Protein AF-R0KNY1-F1 (afdb_monomer)

Structure (mmCIF, N/CA/C/O backbone):
data_AF-R0KNY1-F1
#
_entry.id   AF-R0KNY1-F1
#
loop_
_atom_site.group_PDB
_atom_site.id
_atom_site.type_symbol
_atom_site.label_atom_id
_atom_site.label_alt_id
_atom_site.label_comp_id
_atom_site.label_asym_id
_atom_site.label_entity_id
_atom_site.label_seq_id
_atom_site.pdbx_PDB_ins_code
_atom_site.Cartn_x
_atom_site.Cartn_y
_atom_site.Cartn_z
_atom_site.occupancy
_atom_site.B_iso_or_equiv
_atom_site.auth_seq_id
_atom_site.auth_comp_id
_atom_site.auth_asym_id
_atom_site.auth_atom_id
_atom_site.pdbx_PDB_model_num
ATOM 1 N N . MET A 1 1 ? -26.725 6.217 19.451 1.00 55.50 1 MET A N 1
ATOM 2 C CA . MET A 1 1 ? -28.131 6.681 19.527 1.00 55.50 1 MET A CA 1
ATOM 3 C C . MET A 1 1 ? -28.947 5.962 20.605 1.00 55.50 1 MET A C 1
ATOM 5 O O . MET A 1 1 ? -29.475 6.652 21.459 1.00 55.50 1 MET A O 1
ATOM 9 N N . VAL A 1 2 ? -29.004 4.621 20.654 1.00 64.19 2 VAL A N 1
ATOM 10 C CA . VAL A 1 2 ? -29.833 3.887 21.649 1.00 64.19 2 VAL A CA 1
ATOM 11 C C . VAL A 1 2 ? -29.419 4.139 23.112 1.00 64.19 2 VAL A C 1
ATOM 13 O O . VAL A 1 2 ? -30.281 4.393 23.943 1.00 64.19 2 VAL A O 1
ATOM 16 N N . LYS A 1 3 ? -28.108 4.204 23.400 1.00 73.69 3 LYS A N 1
ATOM 17 C CA . LYS A 1 3 ? -27.572 4.503 24.746 1.00 73.69 3 LYS A CA 1
ATOM 18 C C . LYS A 1 3 ? -28.081 5.831 25.333 1.00 73.69 3 LYS A C 1
ATOM 20 O O . LYS A 1 3 ? -28.307 5.915 26.529 1.00 73.69 3 LYS A O 1
ATOM 25 N N . GLY A 1 4 ? -28.291 6.849 24.491 1.00 72.69 4 GLY A N 1
ATOM 26 C CA . GLY A 1 4 ? -28.796 8.158 24.928 1.00 72.69 4 GLY A CA 1
ATOM 27 C C . GLY A 1 4 ? -30.281 8.136 25.306 1.00 72.69 4 GLY A C 1
ATOM 28 O O . GLY A 1 4 ? -30.695 8.804 26.249 1.00 72.69 4 GLY A O 1
ATOM 29 N N . LEU A 1 5 ? -31.085 7.326 24.607 1.00 68.69 5 LEU A N 1
ATOM 30 C CA . LEU A 1 5 ? -32.495 7.111 24.949 1.00 68.69 5 LEU A CA 1
ATOM 31 C C . LEU A 1 5 ? -32.637 6.296 26.239 1.00 68.69 5 LEU A C 1
ATOM 33 O O . LEU A 1 5 ? -33.484 6.612 27.066 1.00 68.69 5 LEU A O 1
ATOM 37 N N . GLU A 1 6 ? -31.774 5.301 26.449 1.00 77.75 6 GLU A N 1
ATOM 38 C CA . GLU A 1 6 ? -31.735 4.506 27.684 1.00 77.75 6 GLU A CA 1
ATOM 39 C C . GLU A 1 6 ? -31.415 5.370 28.912 1.00 77.75 6 GLU A C 1
ATOM 41 O O . GLU A 1 6 ? -32.105 5.264 29.923 1.00 77.75 6 GLU A O 1
ATOM 46 N N . THR A 1 7 ? -30.453 6.294 28.803 1.00 79.88 7 THR A N 1
ATOM 47 C CA . THR A 1 7 ? -30.135 7.249 29.881 1.00 79.88 7 THR A CA 1
ATOM 48 C C . THR A 1 7 ? -31.255 8.253 30.161 1.00 79.88 7 THR A C 1
ATOM 50 O O . THR A 1 7 ? -31.387 8.736 31.283 1.00 79.88 7 THR A O 1
ATOM 53 N N . MET A 1 8 ? -32.081 8.571 29.161 1.00 75.31 8 MET A N 1
ATOM 54 C CA . MET A 1 8 ? -33.230 9.469 29.329 1.00 75.31 8 MET A CA 1
ATOM 55 C C . MET A 1 8 ? -34.409 8.753 30.004 1.00 75.31 8 MET A C 1
ATOM 57 O O . MET A 1 8 ? -35.105 9.351 30.817 1.00 75.31 8 MET A O 1
ATOM 61 N N . ILE A 1 9 ? -34.603 7.460 29.726 1.00 79.75 9 ILE A N 1
ATOM 62 C CA . ILE A 1 9 ? -35.664 6.630 30.323 1.00 79.75 9 ILE A CA 1
ATOM 63 C C . ILE A 1 9 ? -35.485 6.490 31.837 1.00 79.75 9 ILE A C 1
ATOM 65 O O . ILE A 1 9 ? -36.468 6.555 32.567 1.00 79.75 9 ILE A O 1
ATOM 69 N N . SER A 1 10 ? -34.247 6.393 32.326 1.00 76.75 10 SER A N 1
ATOM 70 C CA . SER A 1 10 ? -33.949 6.353 3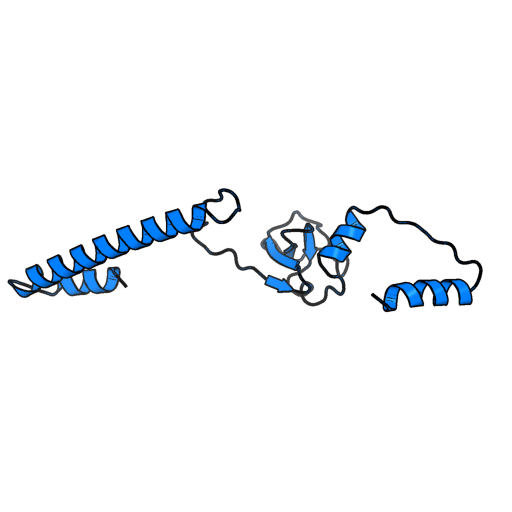3.766 1.00 76.75 10 SER A CA 1
ATOM 71 C C . SER A 1 10 ? -34.337 7.622 34.540 1.00 76.75 10 SER A C 1
ATOM 73 O O . SER A 1 10 ? -34.338 7.599 35.766 1.00 76.75 10 SER A O 1
ATOM 75 N N . LEU A 1 11 ? -34.663 8.719 33.848 1.00 81.31 11 LEU A N 1
ATOM 76 C CA . LEU A 1 11 ? -35.078 9.989 34.453 1.00 81.31 11 LEU A CA 1
ATOM 77 C C . LEU A 1 11 ? -36.606 10.191 34.439 1.00 81.31 11 LEU A C 1
ATOM 79 O O . LEU A 1 11 ? -37.092 11.191 34.964 1.00 81.31 11 LEU A O 1
ATOM 83 N N . LEU A 1 12 ? -37.368 9.272 33.834 1.00 80.56 12 LEU A N 1
ATOM 84 C CA . LEU A 1 12 ? -38.820 9.376 33.658 1.00 80.56 12 LEU A CA 1
ATOM 85 C C . LEU A 1 12 ? -39.568 8.481 34.655 1.00 80.56 12 LEU A C 1
ATOM 87 O O . LEU A 1 12 ? -39.089 7.418 35.027 1.00 80.56 12 LEU A O 1
ATOM 91 N N . ASN A 1 13 ? -40.780 8.884 35.054 1.00 78.56 13 ASN A N 1
ATOM 92 C CA . ASN A 1 13 ? -41.639 8.124 35.970 1.00 78.56 13 ASN A CA 1
ATOM 93 C C . ASN A 1 13 ? -43.091 8.049 35.464 1.00 78.56 13 ASN A C 1
ATOM 95 O O . ASN A 1 13 ? -43.550 8.885 34.682 1.00 78.56 13 ASN A O 1
ATOM 99 N N . GLY A 1 14 ? -43.839 7.053 35.949 1.00 79.62 14 GLY A N 1
ATOM 100 C CA . GLY A 1 14 ? -45.275 6.909 35.686 1.00 79.62 14 GLY A CA 1
ATOM 101 C C . GLY A 1 14 ? -45.609 6.651 34.210 1.00 79.62 14 GLY A C 1
ATOM 102 O O . GLY A 1 14 ? -44.888 5.936 33.520 1.00 79.62 14 GLY A O 1
ATOM 103 N N . LYS A 1 15 ? -46.704 7.242 33.708 1.00 77.44 15 LYS A N 1
ATOM 104 C CA . LYS A 1 15 ? -47.185 7.035 32.323 1.00 77.44 15 LYS A CA 1
ATOM 105 C C . LYS A 1 15 ? -46.143 7.363 31.244 1.00 77.44 15 LYS A C 1
ATOM 107 O O . LYS A 1 15 ? -46.111 6.691 30.219 1.00 77.44 15 LYS A O 1
ATOM 112 N N . GLN A 1 16 ? -45.271 8.346 31.479 1.00 78.50 16 GLN A N 1
ATOM 113 C CA . GLN A 1 16 ? -44.241 8.729 30.505 1.00 78.50 16 GLN A CA 1
ATOM 114 C C . GLN A 1 16 ? -43.135 7.678 30.362 1.00 78.50 16 GLN A C 1
ATOM 116 O O . GLN A 1 16 ? -42.602 7.494 29.270 1.00 78.50 16 GLN A O 1
ATOM 121 N N . LEU A 1 17 ? -42.823 6.953 31.441 1.00 82.25 17 LEU A N 1
ATOM 122 C CA . LEU A 1 17 ? -41.867 5.848 31.406 1.00 82.25 17 LEU A CA 1
ATOM 123 C C . LEU A 1 17 ? -42.398 4.691 30.552 1.00 82.25 17 LEU A C 1
ATOM 125 O O . LEU A 1 17 ? -41.651 4.104 29.769 1.00 82.25 17 LEU A O 1
ATOM 129 N N . GLU A 1 18 ? -43.686 4.370 30.680 1.00 81.50 18 GLU A N 1
ATOM 130 C CA . GLU A 1 18 ? -44.310 3.267 29.945 1.00 81.50 18 GLU A CA 1
ATOM 131 C C . GLU A 1 18 ? -44.339 3.540 28.431 1.00 81.50 18 GLU A C 1
ATOM 133 O O . GLU A 1 18 ? -44.015 2.669 27.621 1.00 81.50 18 GLU A O 1
ATOM 138 N N . GLU A 1 19 ? -44.657 4.777 28.048 1.00 83.88 19 GLU A N 1
ATOM 139 C CA . GLU A 1 19 ? -44.705 5.211 26.651 1.00 83.88 19 GLU A CA 1
ATOM 140 C C . GLU A 1 19 ? -43.301 5.282 26.027 1.00 83.88 19 GLU A C 1
ATOM 142 O O . GLU A 1 19 ? -43.069 4.734 24.945 1.00 83.88 19 GLU A O 1
ATOM 147 N N . ALA A 1 20 ? -42.321 5.827 26.759 1.00 81.44 20 ALA A N 1
ATOM 148 C CA . ALA A 1 20 ? -40.920 5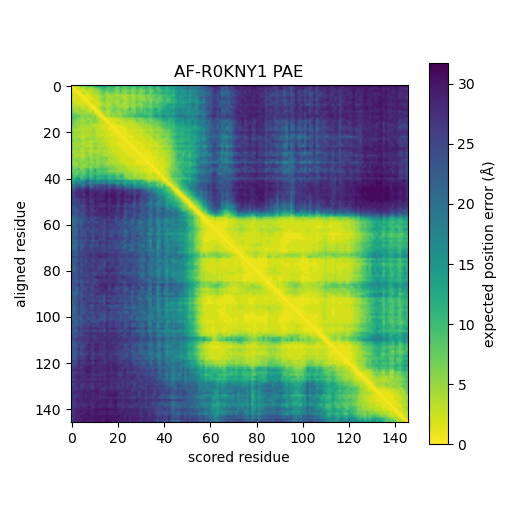.831 26.340 1.00 81.44 20 ALA A CA 1
ATOM 149 C C . ALA A 1 20 ? -40.341 4.408 26.211 1.00 81.44 20 ALA A C 1
ATOM 151 O O . ALA A 1 20 ? -39.580 4.129 25.280 1.00 81.44 20 ALA A O 1
ATOM 152 N N . SER A 1 21 ? -40.742 3.484 27.090 1.00 81.19 21 SER A N 1
ATOM 153 C CA . SER A 1 21 ? -40.317 2.077 27.046 1.00 81.19 21 SER A CA 1
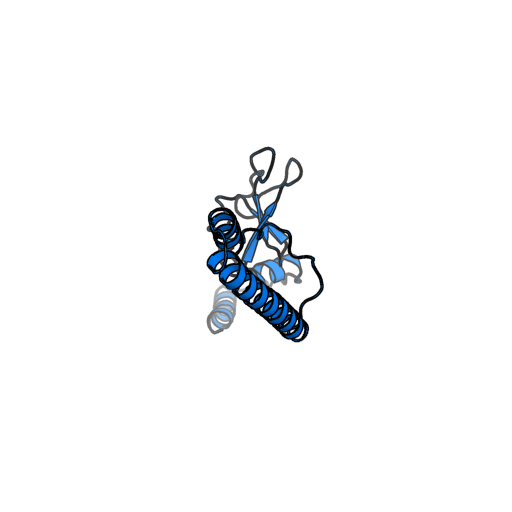ATOM 154 C C . SER A 1 21 ? -40.874 1.353 25.819 1.00 81.19 21 SER A C 1
ATOM 156 O O . SER A 1 21 ? -40.122 0.681 25.109 1.00 81.19 21 SER A O 1
ATOM 158 N N . LYS A 1 22 ? -42.161 1.555 25.501 1.00 87.12 22 LYS A N 1
ATOM 159 C CA . LYS A 1 22 ? -42.785 1.029 24.272 1.00 87.12 22 LYS A CA 1
ATOM 160 C C . LYS A 1 22 ? -42.099 1.572 23.014 1.00 87.12 22 LYS A C 1
ATOM 162 O O . LYS A 1 22 ? -41.855 0.828 22.062 1.00 87.12 22 LYS A O 1
ATOM 167 N N . GLN A 1 23 ? -41.722 2.850 23.016 1.00 85.50 23 GLN A N 1
ATOM 168 C CA . GLN A 1 23 ? -41.031 3.483 21.892 1.00 85.50 23 GLN A CA 1
ATOM 169 C C . GLN A 1 23 ? -39.585 2.983 21.717 1.00 85.50 23 GLN A C 1
ATOM 171 O O . GLN A 1 23 ? -39.131 2.769 20.584 1.00 85.50 23 GLN A O 1
ATOM 176 N N . LEU A 1 24 ? -38.869 2.731 22.818 1.00 83.12 24 LEU A N 1
ATOM 177 C CA . LEU A 1 24 ? -37.547 2.098 22.804 1.00 83.12 24 LEU A CA 1
ATOM 178 C C . LEU A 1 24 ? -37.628 0.664 22.265 1.00 83.12 24 LEU A C 1
ATOM 180 O O . LEU A 1 24 ? -36.815 0.274 21.426 1.00 83.12 24 LEU A O 1
ATOM 184 N N . GLU A 1 25 ? -38.622 -0.109 22.705 1.00 88.00 25 GLU A N 1
ATOM 185 C CA . GLU A 1 25 ? -38.840 -1.479 22.242 1.00 88.00 25 GLU A CA 1
ATOM 186 C C . GLU A 1 25 ? -39.137 -1.523 20.735 1.00 88.00 25 GLU A C 1
ATOM 188 O O . GLU A 1 25 ? -38.518 -2.298 20.002 1.00 88.00 25 GLU A O 1
ATOM 193 N N . GLY A 1 26 ? -40.011 -0.637 20.245 1.00 88.88 26 GLY A N 1
ATOM 194 C CA . GLY A 1 26 ? -40.286 -0.496 18.814 1.00 88.88 26 GLY A CA 1
ATOM 195 C C . GLY A 1 26 ? -39.038 -0.123 18.008 1.00 88.88 26 GLY A C 1
ATOM 196 O O . GLY A 1 26 ? -38.784 -0.692 16.944 1.00 88.88 26 GLY A O 1
ATOM 197 N N . SER A 1 27 ? -38.211 0.779 18.542 1.00 86.50 27 SER A N 1
ATOM 198 C CA . SER A 1 27 ? -36.940 1.171 17.923 1.00 86.50 27 SER A CA 1
ATOM 199 C C . SER A 1 27 ? -35.944 0.008 17.877 1.00 86.50 27 SER A C 1
ATOM 201 O O . SER A 1 27 ? -35.318 -0.219 16.843 1.00 86.50 27 SER A O 1
ATOM 203 N N . ARG A 1 28 ? -35.834 -0.783 18.953 1.00 86.38 28 ARG A N 1
ATOM 204 C CA . ARG A 1 28 ? -34.979 -1.981 19.006 1.00 86.38 28 ARG A CA 1
ATOM 205 C C . ARG A 1 28 ? -35.417 -3.045 17.999 1.00 86.38 28 ARG A C 1
ATOM 207 O O . ARG A 1 28 ? -34.562 -3.577 17.296 1.00 86.38 28 ARG A O 1
ATOM 214 N N . LYS A 1 29 ? -36.724 -3.310 17.874 1.00 89.94 29 LYS A N 1
ATOM 215 C CA . LYS A 1 29 ? -37.268 -4.253 16.876 1.00 89.94 29 LYS A CA 1
ATOM 216 C C . LYS A 1 29 ? -36.951 -3.807 15.447 1.00 89.94 29 LYS A C 1
ATOM 218 O O . LYS A 1 29 ? -36.436 -4.605 14.669 1.00 89.94 29 LYS A O 1
ATOM 223 N N . LYS A 1 30 ? -37.144 -2.520 15.130 1.00 89.62 30 LYS A N 1
ATOM 224 C CA . LYS A 1 30 ? -36.752 -1.947 13.828 1.00 89.62 30 LYS A CA 1
ATOM 225 C C . LYS A 1 30 ? -35.249 -2.061 13.571 1.00 89.62 30 LYS A C 1
ATOM 227 O O . LYS A 1 30 ? -34.846 -2.427 12.475 1.00 89.62 30 LYS A O 1
ATOM 232 N N . MET A 1 31 ? -34.409 -1.791 14.574 1.00 85.94 31 MET A N 1
ATOM 233 C CA . MET A 1 31 ? -32.956 -1.947 14.436 1.00 85.94 31 MET A CA 1
ATOM 234 C C . MET A 1 31 ? -32.550 -3.406 14.196 1.00 85.94 31 MET A C 1
ATOM 236 O O . MET A 1 31 ? -31.652 -3.653 13.397 1.00 85.94 31 MET A O 1
ATOM 240 N N . ALA A 1 32 ? -33.192 -4.369 14.864 1.00 87.44 32 ALA A N 1
ATOM 241 C CA . ALA A 1 32 ? -32.939 -5.792 14.648 1.00 87.44 32 ALA A CA 1
ATOM 242 C C . ALA A 1 32 ? -33.333 -6.231 13.227 1.00 87.44 32 ALA A C 1
ATOM 244 O O . ALA A 1 32 ? -32.565 -6.934 12.575 1.00 87.44 32 ALA A O 1
ATOM 245 N N . GLN A 1 33 ? -34.475 -5.748 12.730 1.00 91.19 33 GLN A N 1
ATOM 246 C CA . GLN A 1 33 ? -34.941 -6.006 11.368 1.00 91.19 33 GLN A CA 1
ATOM 247 C C . GLN A 1 33 ? -34.016 -5.386 10.307 1.00 91.19 33 GLN A C 1
ATOM 249 O O . GLN A 1 33 ? -33.593 -6.067 9.382 1.00 91.19 33 GLN A O 1
ATOM 254 N N . LEU A 1 34 ? -33.617 -4.121 10.459 1.00 85.69 34 LEU A N 1
ATOM 255 C CA . LEU A 1 34 ? -32.679 -3.490 9.522 1.00 85.69 34 LEU A CA 1
ATOM 256 C C . LEU A 1 34 ? -31.320 -4.203 9.514 1.00 85.69 34 LEU A C 1
ATOM 258 O O . LEU A 1 34 ? -30.700 -4.358 8.465 1.00 85.69 34 LEU A O 1
ATOM 262 N N . LYS A 1 35 ? -30.853 -4.680 10.675 1.00 83.88 35 LYS A N 1
ATOM 263 C CA . LYS A 1 35 ? -29.631 -5.490 10.761 1.00 83.88 35 LYS A CA 1
ATOM 264 C C . LYS A 1 35 ? -29.764 -6.811 10.000 1.00 83.88 35 LYS A C 1
ATOM 266 O O . LYS A 1 35 ? -28.815 -7.191 9.313 1.00 83.88 35 LYS A O 1
ATOM 271 N N . SER A 1 36 ? -30.903 -7.502 10.098 1.00 82.06 36 SER A N 1
ATOM 272 C CA . SER A 1 36 ? -31.123 -8.747 9.356 1.00 82.06 36 SER A CA 1
ATOM 273 C C . SER A 1 36 ? -31.232 -8.496 7.851 1.00 82.06 36 SER A C 1
ATOM 275 O O . SER A 1 36 ? -30.583 -9.205 7.087 1.00 82.06 36 SER A O 1
ATOM 277 N N . GLU A 1 37 ? -31.932 -7.450 7.417 1.00 83.69 37 GLU A N 1
ATOM 278 C CA . GLU A 1 37 ? -32.021 -7.053 6.005 1.00 83.69 37 GLU A CA 1
ATOM 279 C C . GLU A 1 37 ? -30.640 -6.710 5.416 1.00 83.69 37 GLU A C 1
ATOM 281 O O . GLU A 1 37 ? -30.267 -7.245 4.372 1.00 83.69 37 GLU A O 1
ATOM 286 N N . ILE A 1 38 ? -29.817 -5.926 6.128 1.00 78.00 38 ILE A N 1
ATOM 287 C CA . ILE A 1 38 ? -28.425 -5.641 5.729 1.00 78.00 38 ILE A CA 1
ATOM 288 C C . ILE A 1 38 ? -27.602 -6.935 5.641 1.00 78.00 38 ILE A C 1
ATOM 290 O O . ILE A 1 38 ? -26.826 -7.110 4.702 1.00 78.00 38 ILE A O 1
ATOM 294 N N . SER A 1 39 ? -27.767 -7.858 6.597 1.00 74.81 39 SER A N 1
ATOM 295 C CA . SER A 1 39 ? -27.060 -9.147 6.582 1.00 74.81 39 SER A CA 1
ATOM 296 C C . SER A 1 39 ? -27.431 -10.016 5.377 1.00 74.81 39 SER A C 1
ATOM 298 O O . SER A 1 39 ? -26.586 -10.752 4.872 1.00 74.81 39 SER A O 1
ATOM 300 N N . MET A 1 40 ? -28.676 -9.926 4.903 1.00 69.00 40 MET A N 1
ATOM 301 C CA . MET A 1 40 ? -29.153 -10.674 3.742 1.00 69.00 40 MET A CA 1
ATOM 302 C C . MET A 1 40 ? -28.681 -10.016 2.443 1.00 69.00 40 MET A C 1
ATOM 304 O O . MET A 1 40 ? -28.173 -10.711 1.569 1.00 69.00 40 MET A O 1
ATOM 308 N N . ALA A 1 41 ? -28.743 -8.683 2.355 1.00 69.25 41 ALA A N 1
ATOM 309 C CA . ALA A 1 41 ? -28.255 -7.919 1.207 1.00 69.25 41 ALA A CA 1
ATOM 310 C C . ALA A 1 41 ? -26.734 -8.058 0.998 1.00 69.25 41 ALA A C 1
ATOM 312 O O . ALA A 1 41 ? -26.262 -8.121 -0.135 1.00 69.25 41 ALA A O 1
ATOM 313 N N . ARG A 1 42 ? -25.954 -8.166 2.082 1.00 58.66 42 ARG A N 1
ATOM 314 C CA . ARG A 1 42 ? -24.500 -8.396 2.007 1.00 58.66 42 ARG A CA 1
ATOM 315 C C . ARG A 1 42 ? -24.122 -9.801 1.527 1.00 58.66 42 ARG A C 1
ATOM 317 O O . ARG A 1 42 ? -23.045 -9.960 0.968 1.00 58.66 42 ARG A O 1
ATOM 324 N N . LYS A 1 43 ? -24.982 -10.812 1.704 1.00 56.06 43 LYS A N 1
ATOM 325 C CA . LYS A 1 43 ? -24.699 -12.201 1.287 1.00 56.06 43 LYS A CA 1
ATOM 326 C C . LYS A 1 43 ? -24.815 -12.432 -0.225 1.00 56.06 43 LYS A C 1
ATOM 328 O O . LYS A 1 43 ? -24.309 -13.439 -0.705 1.00 56.06 43 LYS A O 1
ATOM 333 N N . SER A 1 44 ? -25.460 -11.533 -0.972 1.00 50.91 44 SER A N 1
ATOM 334 C CA . SER A 1 44 ? -25.630 -11.653 -2.432 1.00 50.91 44 SER A CA 1
ATOM 335 C C . SER A 1 44 ? -24.503 -11.026 -3.262 1.00 50.91 44 SER A C 1
ATOM 337 O O . SER A 1 44 ? -24.398 -11.307 -4.452 1.00 50.91 44 SER A O 1
ATOM 339 N N . SER A 1 45 ? -23.652 -10.193 -2.662 1.00 50.22 45 SER A N 1
ATOM 340 C CA . SER A 1 45 ? -22.504 -9.557 -3.317 1.00 50.22 45 SER A CA 1
ATOM 341 C C . SER A 1 45 ? -21.219 -10.264 -2.886 1.00 50.22 45 SER A C 1
ATOM 343 O O . SER A 1 45 ? -20.786 -10.134 -1.747 1.00 50.22 45 SER A O 1
ATOM 345 N N . ILE A 1 46 ? -20.663 -11.056 -3.799 1.00 50.47 46 ILE A N 1
ATOM 346 C CA . ILE A 1 46 ? -19.409 -11.816 -3.713 1.00 50.47 46 ILE A CA 1
ATOM 347 C C . ILE A 1 46 ? -18.318 -11.045 -2.946 1.00 50.47 46 ILE A C 1
ATOM 349 O O . ILE A 1 46 ? -17.827 -10.040 -3.444 1.00 50.47 46 ILE A O 1
ATOM 353 N N . LEU A 1 47 ? -17.959 -11.525 -1.750 1.00 47.12 47 LEU A N 1
ATOM 354 C CA . LEU A 1 47 ? -16.600 -11.686 -1.208 1.00 47.12 47 LEU A CA 1
ATOM 355 C C . LEU A 1 47 ? -16.710 -12.323 0.190 1.00 47.12 47 LEU A C 1
ATOM 357 O O . LEU A 1 47 ? -17.637 -12.060 0.954 1.00 47.12 47 LEU A O 1
ATOM 361 N N . GLN A 1 48 ? -15.812 -13.264 0.452 1.00 43.81 48 GLN A N 1
ATOM 362 C CA . GLN A 1 48 ? -15.865 -14.236 1.538 1.00 43.81 48 GLN A CA 1
ATOM 363 C C . GLN A 1 48 ? -15.775 -13.604 2.936 1.00 43.81 48 GLN A C 1
ATOM 365 O O . GLN A 1 48 ? -15.112 -12.599 3.154 1.00 43.81 48 GLN A O 1
ATOM 370 N N . THR A 1 49 ? -16.467 -14.264 3.863 1.00 44.97 49 THR A N 1
ATOM 371 C CA . THR A 1 49 ? -16.163 -14.418 5.292 1.00 44.97 49 THR A CA 1
ATOM 372 C C . THR A 1 49 ? -14.849 -13.798 5.785 1.00 44.97 49 THR A C 1
ATOM 374 O O . THR A 1 49 ? -13.819 -14.460 5.756 1.00 44.97 49 THR A O 1
ATOM 377 N N . GLU A 1 50 ? -14.919 -12.610 6.375 1.00 43.88 50 GLU A N 1
ATOM 378 C CA . GLU A 1 50 ? -14.095 -12.251 7.531 1.00 43.88 50 GLU A CA 1
ATOM 379 C C . GLU A 1 50 ? -15.010 -11.523 8.522 1.00 43.88 50 GLU A C 1
ATOM 381 O O . GLU A 1 50 ? -15.814 -10.665 8.140 1.00 43.88 50 GLU A O 1
ATOM 386 N N . GLU A 1 51 ? -14.970 -11.938 9.789 1.00 39.28 51 GLU A N 1
ATOM 387 C CA . GLU A 1 51 ? -15.576 -11.195 10.892 1.00 39.28 51 GLU A CA 1
ATOM 388 C C . GLU A 1 51 ? -15.108 -9.745 10.783 1.00 39.28 51 GLU A C 1
ATOM 390 O O . GLU A 1 51 ? -13.907 -9.509 10.714 1.00 39.28 51 GLU A O 1
ATOM 395 N N . ILE A 1 52 ? -16.030 -8.778 10.713 1.00 43.94 52 ILE A N 1
ATOM 396 C CA . ILE A 1 52 ? -15.663 -7.358 10.692 1.00 43.94 52 ILE A CA 1
ATOM 397 C C . ILE A 1 52 ? -14.905 -7.103 12.001 1.00 43.94 52 ILE A C 1
ATOM 399 O O . ILE A 1 52 ? -15.548 -7.165 13.054 1.00 43.94 52 ILE A O 1
ATOM 403 N N . PRO A 1 53 ? -13.582 -6.844 11.977 1.00 44.75 53 PRO A N 1
ATOM 404 C CA . PRO A 1 53 ? -12.863 -6.485 13.186 1.00 44.75 53 PRO A CA 1
ATOM 405 C C . PRO A 1 53 ? -13.524 -5.226 13.743 1.00 44.75 53 PRO A C 1
ATOM 407 O O . PRO A 1 53 ? -13.879 -4.327 12.977 1.00 44.75 53 PRO A O 1
ATOM 410 N N . GLU A 1 54 ? -13.736 -5.168 15.058 1.00 50.31 54 GLU A N 1
ATOM 411 C CA . GLU A 1 54 ? -14.471 -4.066 15.700 1.00 50.31 54 GLU A CA 1
ATOM 412 C C . GLU A 1 54 ? -13.832 -2.678 15.480 1.00 50.31 54 GLU A 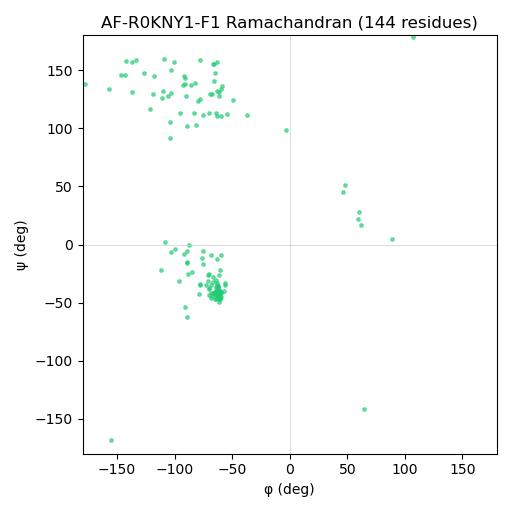C 1
ATOM 414 O O . GLU A 1 54 ? -14.482 -1.667 15.737 1.00 50.31 54 GLU A O 1
ATOM 419 N N . ASP A 1 55 ? -12.624 -2.621 14.907 1.00 52.97 55 ASP A N 1
ATOM 420 C CA . ASP A 1 55 ? -12.021 -1.413 14.355 1.00 52.97 55 ASP A CA 1
ATOM 421 C C . ASP A 1 55 ? -11.912 -1.484 12.819 1.00 52.97 55 ASP A C 1
ATOM 423 O O . ASP A 1 55 ? -11.294 -2.410 12.279 1.00 52.97 55 ASP A O 1
ATOM 427 N N . PRO A 1 56 ? -12.444 -0.494 12.072 1.00 63.00 56 PRO A N 1
ATOM 428 C CA . PRO A 1 56 ? -12.222 -0.419 10.638 1.00 63.00 56 PRO A CA 1
ATOM 429 C C . PRO A 1 56 ? -10.727 -0.210 10.386 1.00 63.00 56 PRO A C 1
ATOM 431 O O . PRO A 1 56 ? -10.182 0.858 10.672 1.00 63.00 56 PRO A O 1
ATOM 434 N N . VAL A 1 57 ? -10.053 -1.230 9.843 1.00 71.69 57 VAL A N 1
ATOM 435 C CA . VAL A 1 57 ? -8.652 -1.121 9.421 1.00 71.69 57 VAL A CA 1
ATOM 436 C C . VAL A 1 57 ? -8.542 0.064 8.468 1.00 71.69 57 VAL A C 1
ATOM 438 O O . VAL A 1 57 ? -9.098 0.041 7.369 1.00 71.69 57 VAL A O 1
ATOM 441 N N . LYS A 1 58 ? -7.848 1.117 8.905 1.00 85.25 58 LYS A N 1
ATOM 442 C CA . LYS A 1 58 ? -7.670 2.330 8.113 1.00 85.25 58 LYS A CA 1
ATOM 443 C C . LYS A 1 58 ? -6.861 1.995 6.862 1.00 85.25 58 LYS A C 1
ATOM 445 O O . LYS A 1 58 ? -5.687 1.635 6.958 1.00 85.25 58 LYS A O 1
ATOM 450 N N . LEU A 1 59 ? -7.519 2.105 5.713 1.00 90.38 59 LEU A N 1
ATOM 451 C CA . LEU A 1 59 ? -6.920 1.915 4.401 1.00 90.38 59 LEU A CA 1
ATOM 452 C C . LEU A 1 59 ? -6.394 3.240 3.854 1.00 90.38 59 LEU A C 1
ATOM 454 O O . LEU A 1 59 ? -7.004 4.292 4.054 1.00 90.38 59 LEU A O 1
ATOM 458 N N . TYR A 1 60 ? -5.266 3.160 3.162 1.00 92.00 60 TYR A N 1
ATOM 459 C CA . TYR A 1 60 ? -4.614 4.275 2.492 1.00 92.00 60 TYR A CA 1
ATOM 460 C C . TYR A 1 60 ? -4.506 3.936 1.009 1.00 92.00 60 TYR A C 1
ATOM 462 O O . TYR A 1 60 ? -3.858 2.960 0.644 1.00 92.00 60 TYR A O 1
ATOM 470 N N . GLU A 1 61 ? -5.163 4.716 0.162 1.00 92.88 61 GLU A N 1
ATOM 471 C CA . GLU A 1 61 ? -5.195 4.468 -1.276 1.00 92.88 61 GLU A CA 1
ATOM 472 C C . GLU A 1 61 ? -4.249 5.418 -2.012 1.00 92.88 61 GLU A C 1
ATOM 474 O O . GLU A 1 61 ? -4.284 6.630 -1.785 1.00 92.88 61 GLU A O 1
ATOM 479 N N . PHE A 1 62 ? -3.400 4.871 -2.883 1.00 93.62 62 PHE A N 1
ATOM 480 C CA . PHE A 1 62 ? -2.558 5.657 -3.785 1.00 93.62 62 PHE A CA 1
ATOM 481 C C . PHE A 1 62 ? -2.142 4.827 -5.005 1.00 93.62 62 PHE A C 1
ATOM 483 O O . PHE A 1 62 ? -1.729 3.684 -4.842 1.00 93.62 62 PHE A O 1
ATOM 490 N N . ASN A 1 63 ? -2.246 5.376 -6.221 1.00 92.50 63 ASN A N 1
ATOM 491 C CA . ASN A 1 63 ? -1.908 4.681 -7.478 1.00 92.50 63 ASN A CA 1
ATOM 492 C C . ASN A 1 63 ? -2.481 3.249 -7.579 1.00 92.50 63 ASN A C 1
ATOM 494 O O . ASN A 1 63 ? -1.801 2.301 -7.978 1.00 92.50 63 ASN A O 1
ATOM 498 N N . ASN A 1 64 ? -3.758 3.100 -7.211 1.00 93.75 64 ASN A N 1
ATOM 499 C CA . ASN A 1 64 ? -4.504 1.836 -7.168 1.00 93.75 64 ASN A CA 1
ATOM 500 C C . ASN A 1 64 ? -3.942 0.786 -6.195 1.00 93.75 64 ASN A C 1
ATOM 502 O O . ASN A 1 64 ? -4.281 -0.388 -6.297 1.00 93.75 64 ASN A O 1
ATOM 506 N N . HIS A 1 65 ? -3.088 1.177 -5.249 1.00 94.44 65 HIS A N 1
ATOM 507 C CA . HIS A 1 65 ? -2.696 0.330 -4.127 1.00 94.44 65 HIS A CA 1
ATOM 508 C C . HIS A 1 65 ? -3.606 0.587 -2.931 1.00 94.44 65 HIS A C 1
ATOM 510 O O . HIS A 1 65 ? -3.863 1.740 -2.589 1.00 94.44 65 HIS A O 1
ATOM 516 N N . LEU A 1 66 ? -4.024 -0.481 -2.248 1.00 94.38 66 LEU A N 1
ATOM 517 C CA . LEU A 1 66 ? -4.742 -0.414 -0.975 1.00 94.38 66 LEU A CA 1
ATOM 518 C C . LEU A 1 66 ? -3.798 -0.769 0.173 1.00 94.38 66 LEU A C 1
ATOM 520 O O . LEU A 1 66 ? -3.631 -1.934 0.540 1.00 94.38 66 LEU A O 1
ATOM 524 N N . PHE A 1 67 ? -3.167 0.248 0.743 1.00 95.12 67 PHE A N 1
ATOM 525 C CA . PHE A 1 67 ? -2.205 0.107 1.824 1.00 95.12 67 PHE A CA 1
ATOM 526 C C . PHE A 1 67 ? -2.883 -0.013 3.190 1.00 95.12 67 PHE A C 1
ATOM 528 O O . PHE A 1 67 ? -3.811 0.727 3.521 1.00 95.12 67 PHE A O 1
ATOM 535 N N . SER A 1 68 ? -2.364 -0.910 4.026 1.00 94.69 68 SER A N 1
ATOM 536 C CA . SER A 1 68 ? -2.712 -1.004 5.448 1.00 94.69 68 SER A CA 1
ATOM 537 C C . SER A 1 68 ? -1.470 -0.964 6.334 1.00 94.69 68 SER A C 1
ATOM 539 O O . SER A 1 68 ? -0.407 -1.447 5.939 1.00 94.69 68 SER A O 1
ATOM 541 N N . SER A 1 69 ? -1.612 -0.394 7.536 1.00 94.12 69 SER A N 1
ATOM 542 C CA . SER A 1 69 ? -0.561 -0.417 8.563 1.00 94.12 69 SER A CA 1
ATOM 543 C C . SER A 1 69 ? -0.241 -1.840 8.982 1.00 94.12 69 SER A C 1
ATOM 545 O O . SER A 1 69 ? -1.150 -2.618 9.272 1.00 94.12 69 SER A O 1
ATOM 547 N N . LYS A 1 70 ? 1.052 -2.165 9.010 1.00 93.25 70 LYS A N 1
ATOM 548 C CA . LYS A 1 70 ? 1.548 -3.475 9.414 1.00 93.25 70 LYS A CA 1
ATOM 549 C C . LYS A 1 70 ? 2.848 -3.323 10.194 1.00 93.25 70 LYS A C 1
ATOM 551 O O . LYS A 1 70 ? 3.655 -2.430 9.930 1.00 93.25 70 LYS A O 1
ATOM 556 N N . THR A 1 71 ? 3.038 -4.211 11.165 1.00 94.12 71 THR A N 1
ATOM 557 C CA . THR A 1 71 ? 4.319 -4.375 11.852 1.00 94.12 71 THR A CA 1
ATOM 558 C C . THR A 1 71 ? 5.146 -5.416 11.109 1.00 94.12 71 THR A C 1
ATOM 560 O O . THR A 1 71 ? 4.656 -6.512 10.841 1.00 94.12 71 THR A O 1
ATOM 563 N N . PHE A 1 72 ? 6.380 -5.061 10.772 1.00 94.94 72 PHE A N 1
ATOM 564 C CA . PHE A 1 72 ? 7.292 -5.894 9.997 1.00 94.94 72 PHE A CA 1
ATOM 565 C C . PHE A 1 72 ? 8.439 -6.419 10.856 1.00 94.94 72 PHE A C 1
ATOM 567 O O . PHE A 1 72 ? 8.764 -5.857 11.906 1.00 94.94 72 PHE A O 1
ATOM 574 N N . GLU A 1 73 ? 9.063 -7.492 10.378 1.00 92.31 73 GLU A N 1
ATOM 575 C CA . GLU A 1 73 ? 10.284 -8.029 10.964 1.00 92.31 73 GLU A CA 1
ATOM 576 C C . GLU A 1 73 ? 11.454 -7.051 10.798 1.00 92.31 73 GLU A C 1
ATOM 578 O O . GLU A 1 73 ? 11.483 -6.198 9.898 1.00 92.31 73 GLU A O 1
ATOM 583 N N . GLN A 1 74 ? 12.438 -7.179 11.688 1.00 89.81 74 GLN A N 1
ATOM 584 C CA . GLN A 1 74 ? 13.629 -6.343 11.663 1.00 89.81 74 GLN A CA 1
ATOM 585 C C . GLN A 1 74 ? 14.381 -6.510 10.334 1.00 89.81 74 GLN A C 1
ATOM 587 O O . GLN A 1 74 ? 14.626 -7.624 9.887 1.00 89.81 74 GLN A O 1
ATOM 592 N N . GLY A 1 75 ? 14.778 -5.389 9.726 1.00 92.62 75 GLY A N 1
ATOM 593 C CA . GLY A 1 75 ? 15.528 -5.383 8.465 1.00 92.62 75 GLY A CA 1
ATOM 594 C C . GLY A 1 75 ? 14.666 -5.365 7.199 1.00 92.62 75 GLY A C 1
ATOM 595 O O . GLY A 1 75 ? 15.218 -5.400 6.105 1.00 92.62 75 GLY A O 1
ATOM 596 N N . THR A 1 76 ? 13.338 -5.265 7.320 1.00 96.19 76 THR A N 1
ATOM 597 C CA . THR A 1 76 ? 12.452 -5.110 6.155 1.00 96.19 76 THR A CA 1
ATOM 598 C C . THR A 1 76 ? 12.762 -3.814 5.401 1.00 96.19 76 THR A C 1
ATOM 600 O O . THR A 1 76 ? 12.802 -2.740 6.008 1.00 96.19 76 THR A O 1
ATOM 603 N N . LEU A 1 77 ? 12.973 -3.912 4.085 1.00 97.12 77 LEU A N 1
ATOM 604 C CA . LEU A 1 77 ? 13.274 -2.781 3.205 1.00 97.12 77 LEU A CA 1
ATOM 605 C C . LEU A 1 77 ? 12.000 -2.187 2.597 1.00 97.12 77 LEU A C 1
ATOM 607 O O . LEU A 1 77 ? 11.056 -2.900 2.268 1.00 97.12 77 LEU A O 1
ATOM 611 N N . CYS A 1 78 ? 12.000 -0.871 2.423 1.00 96.12 78 CYS A N 1
ATOM 612 C CA . CYS A 1 78 ? 11.001 -0.151 1.649 1.00 96.12 78 CYS A CA 1
ATOM 613 C C . CYS A 1 78 ? 11.282 -0.311 0.155 1.00 96.12 78 CYS A C 1
ATOM 615 O O . CYS A 1 78 ? 12.350 0.061 -0.315 1.00 96.12 78 CYS A O 1
ATOM 617 N N . GLU A 1 79 ? 10.307 -0.780 -0.612 1.00 94.06 79 GLU A N 1
ATOM 618 C CA . GLU A 1 79 ? 10.453 -1.031 -2.051 1.00 94.06 79 GLU A CA 1
ATOM 619 C C . GLU A 1 79 ? 10.454 0.242 -2.909 1.00 94.06 79 GLU A C 1
ATOM 621 O O . GLU A 1 79 ? 10.666 0.184 -4.117 1.00 94.06 79 GLU A O 1
ATOM 626 N N . HIS A 1 80 ? 10.216 1.403 -2.294 1.00 93.62 80 HIS A N 1
ATOM 627 C CA . HIS A 1 80 ? 10.329 2.699 -2.958 1.00 93.62 80 HIS A CA 1
ATOM 628 C C . HIS A 1 80 ? 11.735 3.304 -2.816 1.00 93.62 80 HIS A C 1
ATOM 630 O O . HIS A 1 80 ? 12.353 3.651 -3.818 1.00 93.62 80 HIS A O 1
ATOM 636 N N . CYS A 1 81 ? 12.253 3.439 -1.587 1.00 94.69 81 CYS A N 1
ATOM 637 C CA . CYS A 1 81 ? 13.550 4.087 -1.334 1.00 94.69 81 CYS A CA 1
ATOM 638 C C . CYS A 1 81 ? 14.702 3.115 -1.037 1.00 94.69 81 CYS A C 1
ATOM 640 O O . CYS A 1 81 ? 15.843 3.550 -0.928 1.00 94.69 81 CYS A O 1
ATOM 642 N N . ASN A 1 82 ? 14.425 1.814 -0.911 1.00 95.06 82 ASN A N 1
ATOM 643 C CA . ASN A 1 82 ? 15.386 0.760 -0.567 1.00 95.06 82 ASN A CA 1
ATOM 644 C C . ASN A 1 82 ? 16.093 0.939 0.787 1.00 95.06 82 ASN A C 1
ATOM 646 O O . ASN A 1 82 ? 17.146 0.349 1.026 1.00 95.06 82 ASN A O 1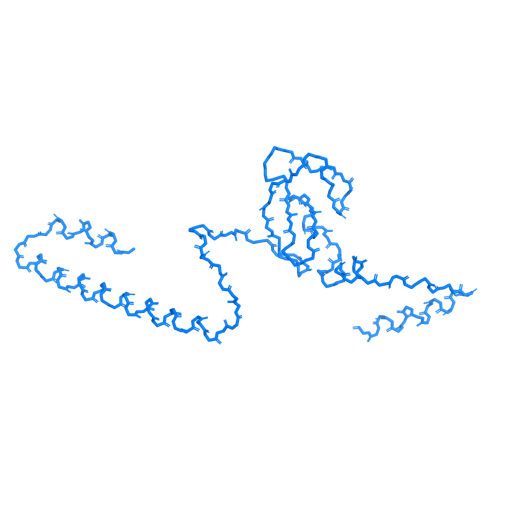
ATOM 650 N N . GLU A 1 83 ? 15.501 1.708 1.699 1.00 96.25 83 GLU A N 1
ATOM 651 C CA . GLU A 1 83 ? 15.966 1.837 3.082 1.00 96.25 83 GLU A CA 1
ATOM 652 C C . GLU A 1 83 ? 15.127 0.981 4.038 1.00 96.25 83 GLU A C 1
ATOM 654 O O . GLU A 1 83 ? 13.972 0.650 3.763 1.00 96.25 83 GLU A O 1
ATOM 659 N N . VAL A 1 84 ? 15.699 0.640 5.193 1.00 96.69 84 VAL A N 1
ATOM 660 C CA . VAL A 1 84 ? 15.024 -0.156 6.229 1.00 96.69 84 VAL A CA 1
ATOM 661 C C . VAL A 1 84 ? 13.839 0.617 6.820 1.00 96.69 84 VAL A C 1
ATOM 663 O O . VAL A 1 84 ? 13.911 1.824 7.056 1.00 96.69 84 VAL A O 1
ATOM 666 N N . LEU A 1 85 ? 12.734 -0.078 7.092 1.00 96.06 85 LEU A N 1
ATOM 667 C CA . LEU A 1 85 ? 11.583 0.491 7.789 1.00 96.06 85 LEU A CA 1
ATOM 668 C C . LEU A 1 85 ? 11.937 0.915 9.225 1.00 96.06 85 LEU A C 1
ATOM 670 O O . LEU A 1 85 ? 12.524 0.152 9.993 1.00 96.06 85 LEU A O 1
ATOM 674 N N . TYR A 1 86 ? 11.546 2.132 9.609 1.00 91.88 86 TYR A N 1
ATOM 675 C CA . TYR A 1 86 ? 11.895 2.717 10.905 1.00 91.88 86 TYR A CA 1
ATOM 676 C C . TYR A 1 86 ? 10.853 2.409 11.991 1.00 91.88 86 TYR A C 1
ATOM 678 O O . TYR A 1 86 ? 9.650 2.553 11.776 1.00 91.88 86 TYR A O 1
ATOM 686 N N . GLY A 1 87 ? 11.319 2.075 13.198 1.00 88.62 87 GLY A N 1
ATOM 687 C CA . GLY A 1 87 ? 10.480 1.909 14.392 1.00 88.62 87 GLY A CA 1
ATOM 688 C C . GLY A 1 87 ? 10.283 0.457 14.845 1.00 88.62 87 GLY A C 1
ATOM 689 O O . GLY A 1 87 ? 10.786 -0.486 14.244 1.00 88.62 87 GLY A O 1
ATOM 690 N N . ILE A 1 88 ? 9.550 0.283 15.949 1.00 86.62 88 ILE A N 1
ATOM 691 C CA . ILE A 1 88 ? 9.343 -1.026 16.607 1.00 86.62 88 ILE A CA 1
ATOM 692 C C . ILE A 1 88 ? 8.022 -1.684 16.181 1.00 86.62 88 ILE A C 1
ATOM 694 O O . ILE A 1 88 ? 7.913 -2.904 16.152 1.00 86.62 88 ILE A O 1
ATOM 698 N N . LYS A 1 89 ? 7.006 -0.875 15.882 1.00 91.19 89 LYS A N 1
ATOM 699 C CA . LYS A 1 89 ? 5.647 -1.311 15.557 1.00 91.19 89 LYS A CA 1
ATOM 700 C C . LYS A 1 89 ? 5.044 -0.366 14.536 1.00 91.19 89 LYS A C 1
ATOM 702 O O . LYS A 1 89 ? 5.344 0.829 14.570 1.00 91.19 89 LYS A O 1
ATOM 707 N N . ASP A 1 90 ? 4.223 -0.915 13.647 1.00 88.25 90 ASP A N 1
ATOM 708 C CA . ASP A 1 90 ? 3.623 -0.197 12.525 1.00 88.25 90 ASP A CA 1
ATOM 709 C C . ASP A 1 90 ? 4.665 0.633 11.760 1.00 88.25 90 ASP A C 1
ATOM 711 O O . ASP A 1 90 ? 4.505 1.842 11.604 1.00 88.25 90 ASP A O 1
ATOM 715 N N . GLN A 1 91 ? 5.783 0.030 11.352 1.00 94.00 91 GLN A N 1
ATOM 716 C CA . GLN A 1 91 ? 6.897 0.769 10.740 1.00 94.00 91 GLN A CA 1
ATOM 717 C C . GLN A 1 91 ? 6.565 1.281 9.334 1.00 94.00 91 GLN A C 1
ATOM 719 O O . GLN A 1 91 ? 7.117 2.281 8.868 1.00 94.00 91 GLN A O 1
ATOM 724 N N . GLY A 1 92 ? 5.650 0.600 8.648 1.00 95.12 92 GLY A N 1
ATOM 725 C CA . GLY A 1 92 ? 5.332 0.875 7.258 1.00 95.12 92 GLY A CA 1
ATOM 726 C C . GLY A 1 92 ? 3.929 0.440 6.876 1.00 95.12 92 GLY A C 1
ATOM 727 O O . GLY A 1 92 ? 3.092 0.107 7.720 1.00 95.12 92 GLY A O 1
ATOM 728 N N . PHE A 1 93 ? 3.706 0.445 5.573 1.00 96.06 93 PHE A N 1
ATOM 729 C CA . PHE A 1 93 ? 2.488 0.007 4.929 1.00 96.06 93 PHE A CA 1
ATOM 730 C C . PHE A 1 93 ? 2.761 -1.175 4.005 1.00 96.06 93 PHE A C 1
ATOM 732 O O . PHE A 1 93 ? 3.807 -1.245 3.364 1.00 96.06 93 PHE A O 1
ATOM 739 N N . GLU A 1 94 ? 1.794 -2.084 3.935 1.00 95.56 94 GLU A N 1
ATOM 740 C CA . GLU A 1 94 ? 1.759 -3.181 2.969 1.00 95.56 94 GLU A CA 1
ATOM 741 C C . GLU A 1 94 ? 0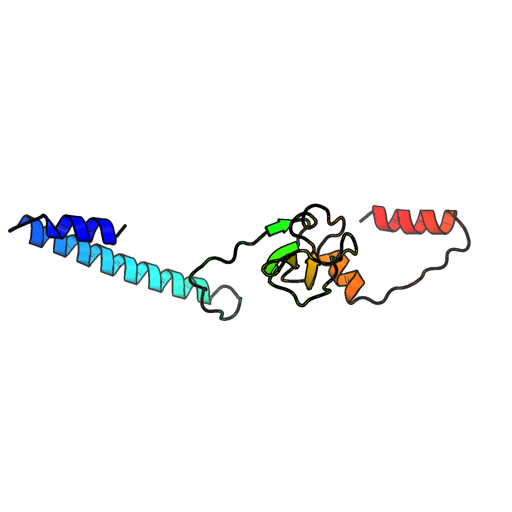.510 -3.034 2.103 1.00 95.56 94 GLU A C 1
ATOM 743 O O . GLU A 1 94 ? -0.595 -2.857 2.631 1.00 95.56 94 GLU A O 1
ATOM 748 N N . CYS A 1 95 ? 0.682 -3.094 0.782 1.00 95.25 95 CYS A N 1
ATOM 749 C CA . CYS A 1 95 ? -0.441 -3.162 -0.145 1.00 95.25 95 CYS A CA 1
ATOM 750 C C . CYS A 1 95 ? -1.130 -4.526 -0.023 1.00 95.25 95 CYS A C 1
ATOM 752 O O . CYS A 1 95 ? -0.478 -5.572 -0.091 1.00 95.25 95 CYS A O 1
ATOM 754 N N . ARG A 1 96 ? -2.457 -4.530 0.137 1.00 94.00 96 ARG A N 1
ATOM 755 C CA . ARG A 1 96 ? -3.241 -5.761 0.303 1.00 94.00 96 ARG A CA 1
ATOM 756 C C . ARG A 1 96 ? -3.157 -6.687 -0.902 1.00 94.00 96 ARG A C 1
ATOM 758 O O . ARG A 1 96 ? -3.097 -7.901 -0.697 1.00 94.00 96 ARG A O 1
ATOM 765 N N . ASP A 1 97 ? -3.088 -6.122 -2.102 1.00 92.31 97 ASP A N 1
ATOM 766 C CA . ASP A 1 97 ? -3.173 -6.877 -3.349 1.00 92.31 97 ASP A CA 1
ATOM 767 C C . ASP A 1 97 ? -1.791 -7.356 -3.807 1.00 92.31 97 ASP A C 1
ATOM 769 O O . ASP A 1 97 ? -1.519 -8.555 -3.824 1.00 92.31 97 ASP A O 1
ATOM 773 N N . CYS A 1 98 ? -0.869 -6.436 -4.101 1.00 93.75 98 CYS A N 1
ATOM 774 C CA . CYS A 1 98 ? 0.440 -6.783 -4.669 1.00 93.75 98 CYS A CA 1
ATOM 775 C C . CYS A 1 98 ? 1.546 -7.069 -3.633 1.00 93.75 98 CYS A C 1
ATOM 777 O O . CYS A 1 98 ? 2.660 -7.475 -3.987 1.00 93.75 98 CYS A O 1
ATOM 779 N N . LYS A 1 99 ? 1.253 -6.870 -2.341 1.00 94.81 99 LYS A N 1
ATOM 780 C CA . LYS A 1 99 ? 2.200 -7.043 -1.225 1.00 94.81 99 LYS A CA 1
ATOM 781 C C . LYS A 1 99 ? 3.433 -6.138 -1.307 1.00 94.81 99 LYS A C 1
ATOM 783 O O . LYS A 1 99 ? 4.489 -6.528 -0.823 1.00 94.81 99 LYS A O 1
ATOM 788 N N . MET A 1 100 ? 3.311 -4.968 -1.937 1.00 94.94 100 MET A N 1
ATOM 789 C CA . MET A 1 100 ? 4.363 -3.950 -1.928 1.00 94.94 100 MET A CA 1
ATOM 790 C C . MET A 1 100 ? 4.518 -3.374 -0.519 1.00 94.94 100 MET A C 1
ATOM 792 O O . MET A 1 100 ? 3.524 -2.949 0.082 1.00 94.94 100 MET A O 1
ATOM 796 N N . VAL A 1 101 ? 5.750 -3.338 -0.014 1.00 95.88 101 VAL A N 1
ATOM 797 C CA . VAL A 1 101 ? 6.082 -2.807 1.315 1.00 95.88 101 VAL A CA 1
ATOM 798 C C . VAL A 1 101 ? 6.764 -1.447 1.207 1.00 95.88 101 VAL A C 1
ATOM 800 O O . VAL A 1 101 ? 7.757 -1.289 0.503 1.00 95.88 101 VAL A O 1
ATOM 803 N N . VAL A 1 102 ? 6.254 -0.445 1.926 1.00 96.62 102 VAL A N 1
ATOM 804 C CA . VAL A 1 102 ? 6.771 0.935 1.881 1.00 96.62 102 VAL A CA 1
ATOM 805 C C . VAL A 1 102 ? 6.753 1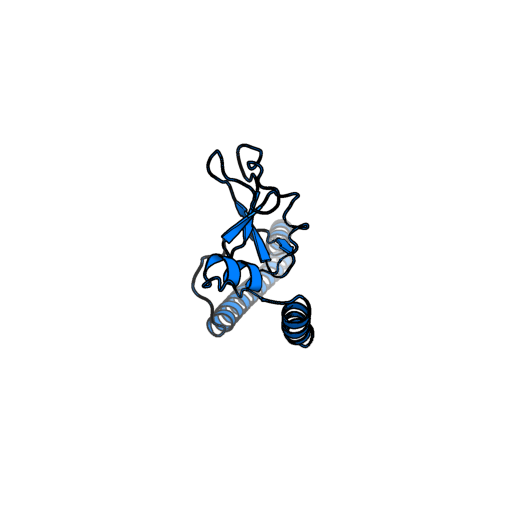.611 3.249 1.00 96.62 102 VAL A C 1
ATOM 807 O O . VAL A 1 102 ? 5.972 1.251 4.129 1.00 96.62 102 VAL A O 1
ATOM 810 N N . HIS A 1 103 ? 7.576 2.646 3.447 1.00 96.88 103 HIS A N 1
ATOM 811 C CA . HIS A 1 103 ? 7.425 3.531 4.608 1.00 96.88 103 HIS A CA 1
ATOM 812 C C . HIS A 1 103 ? 6.085 4.272 4.573 1.00 96.88 103 HIS A C 1
ATOM 814 O O . HIS A 1 103 ? 5.535 4.568 3.509 1.00 96.88 103 HIS A O 1
ATOM 820 N N . LYS A 1 104 ? 5.622 4.708 5.749 1.00 93.69 104 LYS A N 1
ATOM 821 C CA . LYS A 1 104 ? 4.441 5.582 5.880 1.00 93.69 104 LYS A CA 1
ATOM 822 C C . LYS A 1 104 ? 4.572 6.931 5.170 1.00 93.69 104 LYS A C 1
ATOM 824 O O . LYS A 1 104 ? 3.559 7.560 4.901 1.00 93.69 104 LYS A O 1
ATOM 829 N N . SER A 1 105 ? 5.787 7.405 4.905 1.00 94.06 105 SER A N 1
ATOM 830 C CA . SER A 1 105 ? 6.044 8.612 4.106 1.00 94.06 105 SER A CA 1
ATOM 831 C C . SER A 1 105 ? 6.169 8.315 2.610 1.00 94.06 105 SER A C 1
ATOM 833 O O . SER A 1 105 ? 5.905 9.192 1.797 1.00 94.06 105 SER A O 1
ATOM 835 N N . CYS A 1 106 ? 6.546 7.088 2.240 1.00 95.19 106 CYS A N 1
ATOM 836 C CA . CYS A 1 106 ? 6.842 6.710 0.858 1.00 95.19 106 CYS A CA 1
ATOM 837 C C . CYS A 1 106 ? 5.625 6.202 0.077 1.00 95.19 106 CYS A C 1
ATOM 839 O O . CYS A 1 106 ? 5.686 6.15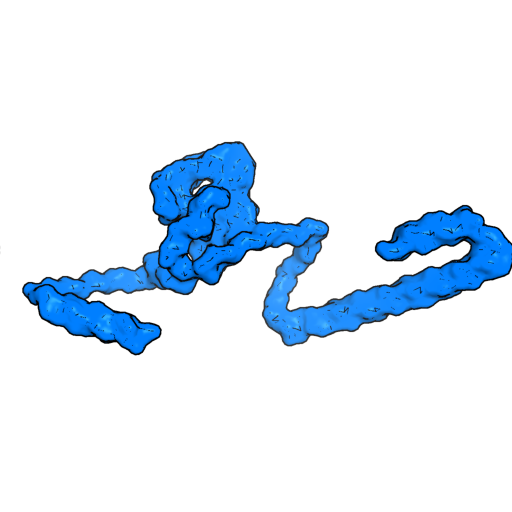8 -1.146 1.00 95.19 106 CYS A O 1
ATOM 841 N N . TYR A 1 107 ? 4.515 5.843 0.731 1.00 93.44 107 TYR A N 1
ATOM 842 C CA . TYR A 1 107 ? 3.345 5.290 0.025 1.00 93.44 107 TYR A CA 1
ATOM 843 C C . TYR A 1 107 ? 2.721 6.241 -1.009 1.00 93.44 107 TYR A C 1
ATOM 845 O O . TYR A 1 107 ? 2.131 5.773 -1.973 1.00 93.44 107 TYR A O 1
ATOM 853 N N . VAL A 1 108 ? 2.886 7.558 -0.834 1.00 92.31 108 VAL A N 1
ATOM 854 C CA . VAL A 1 108 ? 2.429 8.595 -1.783 1.00 92.31 108 VAL A CA 1
ATOM 855 C C . VAL A 1 108 ? 3.447 8.917 -2.878 1.00 92.31 108 VAL A C 1
ATOM 857 O O . VAL A 1 108 ? 3.207 9.796 -3.697 1.00 92.31 108 VAL A O 1
ATOM 860 N N . LEU A 1 109 ? 4.608 8.262 -2.865 1.00 88.81 109 LEU A N 1
ATOM 861 C CA . LEU A 1 109 ? 5.697 8.491 -3.818 1.00 88.81 109 LEU A CA 1
ATOM 862 C C . LEU A 1 109 ? 5.858 7.330 -4.809 1.00 88.81 109 LEU A C 1
ATOM 864 O O . LEU A 1 109 ? 6.779 7.336 -5.617 1.00 88.81 109 LEU A O 1
ATOM 868 N N . GLY A 1 110 ? 5.014 6.298 -4.736 1.00 77.69 110 GLY A N 1
ATOM 869 C CA . GLY A 1 110 ? 5.113 5.164 -5.651 1.00 77.69 110 GLY A CA 1
ATOM 870 C C . GLY A 1 110 ? 4.710 5.564 -7.068 1.00 77.69 110 GLY A C 1
ATOM 871 O O . GLY A 1 110 ? 3.539 5.828 -7.292 1.00 77.69 110 GLY A O 1
ATOM 872 N N . ASP A 1 111 ? 5.633 5.560 -8.029 1.00 79.94 111 ASP A N 1
ATOM 873 C CA . ASP A 1 111 ? 5.357 5.954 -9.425 1.00 79.94 111 ASP A CA 1
ATOM 874 C C . ASP A 1 111 ? 4.603 4.885 -10.242 1.00 79.94 111 ASP A C 1
ATOM 876 O O . ASP A 1 111 ? 4.136 5.143 -11.352 1.00 79.94 111 ASP A O 1
ATOM 880 N N . VAL A 1 112 ? 4.495 3.665 -9.710 1.00 88.38 112 VAL A N 1
ATOM 881 C CA . VAL A 1 112 ? 3.979 2.486 -10.417 1.00 88.38 112 VAL A CA 1
ATOM 882 C C . VAL A 1 112 ? 2.616 2.080 -9.856 1.00 88.38 112 VAL A C 1
ATOM 884 O O . VAL A 1 112 ? 2.451 1.939 -8.641 1.00 88.38 112 VAL A O 1
ATOM 887 N N . SER A 1 113 ? 1.641 1.847 -10.742 1.00 92.88 113 SER A N 1
ATOM 888 C CA . SER A 1 113 ? 0.317 1.355 -10.348 1.00 92.88 113 SER A CA 1
ATOM 889 C C . SER A 1 113 ? 0.377 -0.062 -9.769 1.00 92.88 113 SER A C 1
ATOM 891 O O . SER A 1 113 ? 1.280 -0.837 -10.089 1.00 92.88 113 SER A O 1
ATOM 893 N N . CYS A 1 114 ? -0.598 -0.432 -8.933 1.00 93.06 114 CYS A N 1
ATOM 894 C CA . CYS A 1 114 ? -0.641 -1.767 -8.322 1.00 93.06 114 CYS A CA 1
ATOM 895 C C . CYS A 1 114 ? -0.640 -2.907 -9.352 1.00 93.06 114 CYS A C 1
ATOM 897 O O . CYS A 1 114 ? 0.070 -3.900 -9.183 1.00 93.06 114 CYS A O 1
ATOM 899 N N . GLU A 1 115 ? -1.371 -2.737 -10.453 1.00 91.38 115 GLU A N 1
ATOM 900 C CA . GLU A 1 115 ? -1.412 -3.695 -11.563 1.00 91.38 115 GLU A CA 1
ATOM 901 C C . GLU A 1 115 ? -0.034 -3.876 -12.207 1.00 91.38 115 GLU A C 1
ATOM 903 O O . GLU A 1 115 ? 0.450 -4.999 -12.348 1.00 91.38 115 GLU A O 1
ATOM 908 N N . MET A 1 116 ? 0.626 -2.764 -12.540 1.00 90.19 116 MET A N 1
ATOM 909 C CA . MET A 1 116 ? 1.938 -2.772 -13.180 1.00 90.19 116 MET A CA 1
ATOM 910 C C . MET A 1 116 ? 3.009 -3.356 -12.249 1.00 90.19 116 MET A C 1
ATOM 912 O O . MET A 1 116 ? 3.828 -4.167 -12.672 1.00 90.19 116 MET A O 1
ATOM 916 N N . TYR A 1 117 ? 2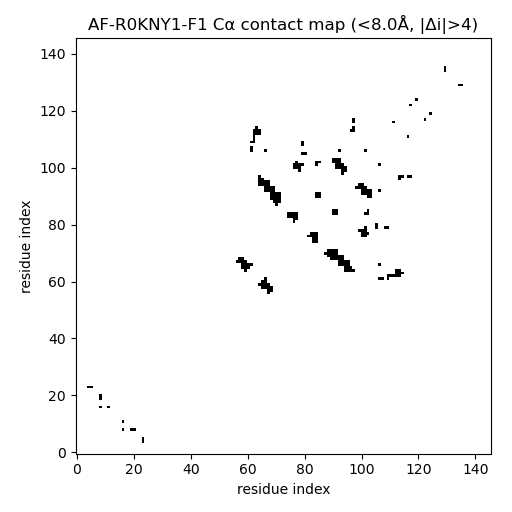.978 -3.006 -10.961 1.00 92.12 117 TYR A N 1
ATOM 917 C CA . TYR A 1 117 ? 3.894 -3.576 -9.975 1.00 92.12 117 TYR A CA 1
ATOM 918 C C . TYR A 1 117 ? 3.679 -5.095 -9.821 1.00 92.12 117 TYR A C 1
ATOM 920 O O . TYR A 1 117 ? 4.647 -5.857 -9.796 1.00 92.12 117 TYR A O 1
ATOM 928 N N . SER A 1 118 ? 2.425 -5.562 -9.790 1.00 91.38 118 SER A N 1
ATOM 929 C CA . SER A 1 118 ? 2.110 -6.998 -9.759 1.00 91.38 118 SER A CA 1
ATOM 930 C C . SER A 1 118 ? 2.644 -7.723 -11.001 1.00 91.38 118 SER A C 1
ATOM 932 O O . SER A 1 118 ? 3.236 -8.802 -10.888 1.00 91.38 118 SER A O 1
ATOM 934 N N . ALA A 1 119 ? 2.519 -7.095 -12.175 1.00 89.75 119 ALA A N 1
ATOM 935 C CA . ALA A 1 119 ? 3.073 -7.609 -13.422 1.00 89.75 119 ALA A CA 1
ATOM 936 C C . ALA A 1 119 ? 4.607 -7.698 -13.382 1.00 89.75 119 ALA A C 1
ATOM 938 O O . ALA A 1 119 ? 5.155 -8.698 -13.827 1.00 89.75 119 ALA A O 1
ATOM 939 N N . PHE A 1 120 ? 5.312 -6.726 -12.793 1.00 87.50 120 PHE A N 1
ATOM 940 C CA . PHE A 1 120 ? 6.770 -6.812 -12.632 1.00 87.50 120 PHE A CA 1
ATOM 941 C C . PHE A 1 120 ? 7.213 -7.897 -11.645 1.00 87.50 120 PHE A C 1
ATOM 943 O O . PHE A 1 120 ? 8.260 -8.508 -11.838 1.00 87.50 120 PHE A O 1
ATOM 950 N N . LYS A 1 121 ? 6.437 -8.138 -10.583 1.00 86.50 121 LYS A N 1
ATOM 951 C CA . LYS A 1 121 ? 6.781 -9.110 -9.533 1.00 86.50 121 LYS A CA 1
ATOM 952 C C . LYS A 1 121 ? 6.526 -10.559 -9.944 1.00 86.50 121 LYS A C 1
ATOM 954 O O . LYS A 1 121 ? 7.237 -11.452 -9.494 1.00 86.50 121 LYS A O 1
ATOM 959 N N . THR A 1 122 ? 5.489 -10.793 -10.747 1.00 87.88 122 THR A N 1
ATOM 960 C CA . THR A 1 122 ? 5.037 -12.144 -11.130 1.00 87.88 122 THR A CA 1
ATOM 961 C C . THR A 1 122 ? 5.262 -12.477 -12.600 1.00 87.88 122 THR A C 1
ATOM 963 O O . THR A 1 122 ? 5.300 -13.652 -12.955 1.00 87.88 122 THR A O 1
ATOM 966 N N . GLY A 1 123 ? 5.388 -11.464 -13.454 1.00 83.56 123 GLY A N 1
ATOM 967 C CA . GLY A 1 123 ? 5.521 -11.629 -14.890 1.00 83.56 123 GLY A CA 1
ATOM 968 C C . GLY A 1 123 ? 6.923 -12.044 -15.315 1.00 83.56 123 GLY A C 1
ATOM 969 O O . GLY A 1 123 ? 7.918 -11.827 -14.624 1.00 83.56 123 GLY A O 1
ATOM 970 N N . GLU A 1 124 ? 6.996 -12.630 -16.504 1.00 82.94 124 GLU A N 1
ATOM 971 C CA . GLU A 1 124 ? 8.264 -12.924 -17.155 1.00 82.94 124 GLU A CA 1
ATOM 972 C C . GLU A 1 124 ? 8.819 -11.657 -17.813 1.00 82.94 124 GLU A C 1
ATOM 974 O O . GLU A 1 124 ? 8.170 -11.022 -18.649 1.00 82.94 124 GLU A O 1
ATOM 979 N N . THR A 1 125 ? 10.043 -11.287 -17.443 1.00 79.25 125 THR A N 1
ATOM 980 C CA . THR A 1 125 ? 10.725 -10.130 -18.025 1.00 79.25 125 THR A CA 1
ATOM 981 C C . THR A 1 125 ? 11.386 -10.519 -19.343 1.00 79.25 125 THR A C 1
ATOM 983 O O . THR A 1 125 ? 12.363 -11.268 -19.367 1.00 79.25 125 THR A O 1
ATOM 986 N N . TYR A 1 126 ? 10.890 -9.961 -20.447 1.00 81.62 126 TYR A N 1
ATOM 987 C CA . TYR A 1 126 ? 11.476 -10.136 -21.774 1.00 81.62 126 TYR A CA 1
ATOM 988 C C . TYR A 1 126 ? 12.419 -8.976 -22.104 1.00 81.62 126 TYR A C 1
ATOM 990 O O . TYR A 1 126 ? 11.992 -7.837 -22.299 1.00 81.62 126 TYR A O 1
ATOM 998 N N . PHE A 1 127 ? 13.717 -9.263 -22.214 1.00 81.94 127 PHE A N 1
ATOM 999 C CA . PHE A 1 127 ? 14.697 -8.291 -22.694 1.00 81.94 127 PHE A CA 1
ATOM 1000 C C . PHE A 1 127 ? 14.682 -8.248 -24.222 1.00 81.94 127 PHE A C 1
ATOM 1002 O O . PHE A 1 127 ? 15.228 -9.124 -24.891 1.00 81.94 127 PHE A O 1
ATOM 1009 N N . VAL A 1 128 ? 14.063 -7.213 -24.786 1.00 84.69 128 VAL A N 1
ATOM 1010 C CA . VAL A 1 128 ? 14.091 -6.980 -26.232 1.00 84.69 128 VAL A CA 1
ATOM 1011 C C . VAL A 1 128 ? 15.308 -6.125 -26.572 1.00 84.69 128 VAL A C 1
ATOM 1013 O O . VAL A 1 128 ? 15.319 -4.911 -26.366 1.00 84.69 128 VAL A O 1
ATOM 1016 N N . MET A 1 129 ? 16.353 -6.773 -27.085 1.00 85.56 129 MET A N 1
ATOM 1017 C CA . MET A 1 129 ? 17.562 -6.095 -27.550 1.00 85.56 129 MET A CA 1
ATOM 1018 C C . MET A 1 129 ? 17.291 -5.418 -28.894 1.00 85.56 129 MET A C 1
ATOM 1020 O O . MET A 1 129 ? 17.107 -6.085 -29.912 1.00 85.56 129 MET A O 1
ATOM 1024 N N . MET A 1 130 ? 17.288 -4.088 -28.899 1.00 87.69 130 MET A N 1
ATOM 1025 C CA . MET A 1 130 ? 17.180 -3.295 -30.123 1.00 87.69 130 MET A CA 1
ATOM 1026 C C . MET A 1 130 ? 18.563 -3.102 -30.737 1.00 87.69 130 MET A C 1
ATOM 1028 O O . MET A 1 130 ? 19.526 -2.818 -30.023 1.00 87.69 130 MET A O 1
ATOM 1032 N N . ARG A 1 131 ? 18.671 -3.236 -32.061 1.00 88.81 131 ARG A N 1
ATOM 1033 C CA . ARG A 1 131 ? 19.934 -3.018 -32.783 1.00 88.81 131 ARG A CA 1
ATOM 1034 C C . ARG A 1 131 ? 20.141 -1.545 -33.114 1.00 88.81 131 ARG A C 1
ATOM 1036 O O . ARG A 1 131 ? 21.276 -1.118 -33.299 1.00 88.81 131 ARG A O 1
ATOM 1043 N N . THR A 1 132 ? 19.056 -0.773 -33.181 1.00 92.19 132 THR A N 1
ATOM 1044 C CA . THR A 1 132 ? 19.080 0.659 -33.503 1.00 92.19 132 THR A CA 1
ATOM 1045 C C . THR A 1 132 ? 18.147 1.470 -32.600 1.00 92.19 132 THR A C 1
ATOM 1047 O O . THR A 1 132 ? 17.185 0.950 -32.030 1.00 92.19 132 THR A O 1
ATOM 1050 N N . ILE A 1 133 ? 18.422 2.773 -32.478 1.00 89.25 133 ILE A N 1
ATOM 1051 C CA . ILE A 1 133 ? 17.587 3.713 -31.709 1.00 89.25 133 ILE A CA 1
ATOM 1052 C C . ILE A 1 133 ? 16.189 3.832 -32.338 1.00 89.25 133 ILE A C 1
ATOM 1054 O O . ILE A 1 133 ? 15.193 3.872 -31.622 1.00 89.25 133 ILE A O 1
ATOM 1058 N N . GLU A 1 134 ? 16.102 3.786 -33.667 1.00 91.00 134 GLU A N 1
ATOM 1059 C CA . GLU A 1 134 ? 14.840 3.849 -34.414 1.00 91.00 134 GLU A CA 1
ATOM 1060 C C . GLU A 1 134 ? 13.901 2.676 -34.086 1.00 91.00 134 GLU A C 1
ATOM 1062 O O . GLU A 1 134 ? 12.691 2.858 -33.960 1.00 91.00 134 GLU A O 1
ATOM 1067 N N . GLU A 1 135 ? 14.438 1.461 -33.917 1.00 87.38 135 GLU A N 1
ATOM 1068 C CA . GLU A 1 135 ? 13.658 0.286 -33.497 1.00 87.38 135 GLU A CA 1
ATOM 1069 C C . GLU A 1 135 ? 13.082 0.471 -32.083 1.00 87.38 135 GLU A C 1
ATOM 1071 O O . GLU A 1 135 ? 11.907 0.172 -31.846 1.00 87.38 135 GLU A O 1
ATOM 1076 N N . LYS A 1 136 ? 13.873 1.037 -31.158 1.00 88.00 136 LYS A N 1
ATOM 1077 C CA . LYS A 1 136 ? 13.411 1.384 -29.806 1.00 88.00 136 LYS A CA 1
ATOM 1078 C C . LYS A 1 136 ? 12.285 2.416 -29.856 1.00 88.00 136 LYS A C 1
ATOM 1080 O O . LYS A 1 136 ? 11.274 2.242 -29.180 1.00 88.00 136 LYS A O 1
ATOM 1085 N N . GLU A 1 137 ? 12.440 3.479 -30.638 1.00 88.75 137 GLU A N 1
ATOM 1086 C CA . GLU A 1 137 ? 11.423 4.529 -30.759 1.00 88.75 137 GLU A CA 1
ATOM 1087 C C . GLU A 1 137 ? 10.116 4.002 -31.353 1.00 88.75 137 GLU A C 1
ATOM 1089 O O . GLU A 1 137 ? 9.043 4.336 -30.847 1.00 88.75 137 GLU A O 1
ATOM 1094 N N . LYS A 1 138 ? 10.186 3.115 -32.355 1.00 86.94 138 LYS A N 1
ATOM 1095 C CA . LYS A 1 138 ? 9.004 2.440 -32.913 1.00 86.94 138 LYS A CA 1
ATOM 1096 C C . LYS A 1 138 ? 8.273 1.612 -31.857 1.00 86.94 138 LYS A C 1
ATOM 1098 O O . LYS A 1 138 ? 7.056 1.737 -31.743 1.00 86.94 138 LYS A O 1
ATOM 1103 N N . LEU A 1 139 ? 8.994 0.815 -31.063 1.00 84.56 139 LEU A N 1
ATOM 1104 C CA . LEU A 1 139 ? 8.389 0.008 -29.996 1.00 84.56 139 LEU A CA 1
ATOM 1105 C C . LEU A 1 139 ? 7.752 0.891 -28.908 1.00 84.56 139 LEU A C 1
ATOM 1107 O O . LEU A 1 139 ? 6.600 0.682 -28.532 1.00 84.56 139 LEU A O 1
ATOM 1111 N N . MET A 1 140 ? 8.463 1.923 -28.447 1.00 83.69 140 MET A N 1
ATOM 1112 C CA . MET A 1 140 ? 7.929 2.870 -27.459 1.00 83.69 140 MET A CA 1
ATOM 1113 C C . MET A 1 140 ? 6.730 3.661 -28.003 1.00 83.69 140 MET A C 1
ATOM 1115 O O . MET A 1 140 ? 5.833 4.021 -27.242 1.00 83.69 140 MET A O 1
ATOM 1119 N N . GLY A 1 141 ? 6.690 3.914 -29.314 1.00 82.75 141 GLY A N 1
ATOM 1120 C CA . GLY A 1 141 ? 5.557 4.528 -30.001 1.00 82.75 141 GLY A CA 1
ATOM 1121 C C . GLY A 1 141 ? 4.304 3.650 -30.016 1.00 82.75 141 GLY A C 1
ATOM 1122 O O . GLY A 1 141 ? 3.202 4.185 -29.937 1.00 82.75 141 GLY A O 1
ATOM 1123 N N . VAL A 1 142 ? 4.452 2.320 -30.063 1.00 80.81 142 VAL A N 1
ATOM 1124 C CA . VAL A 1 142 ? 3.328 1.381 -29.891 1.00 80.81 142 VAL A CA 1
ATOM 1125 C C . VAL A 1 142 ? 2.812 1.432 -28.455 1.00 80.81 142 VAL A C 1
ATOM 1127 O O . VAL A 1 142 ? 1.609 1.559 -28.261 1.00 80.81 142 VAL A O 1
ATOM 1130 N N . TYR A 1 143 ? 3.709 1.402 -27.464 1.00 72.94 143 TYR A N 1
ATOM 1131 C CA . TYR A 1 143 ? 3.334 1.447 -26.047 1.00 72.94 143 TYR A CA 1
ATOM 1132 C C . TYR A 1 143 ? 2.564 2.722 -25.681 1.00 72.94 143 TYR A C 1
ATOM 1134 O O . TYR A 1 143 ? 1.529 2.643 -25.043 1.00 72.94 143 TYR A O 1
ATOM 1142 N N . LYS A 1 144 ? 3.017 3.898 -26.137 1.00 69.12 144 LYS A N 1
ATOM 1143 C CA . LYS A 1 144 ? 2.362 5.189 -25.840 1.00 69.12 144 LYS A CA 1
ATOM 1144 C C . LYS A 1 144 ? 0.989 5.383 -26.498 1.00 69.12 144 LYS A C 1
ATOM 1146 O O . LYS A 1 144 ? 0.350 6.403 -26.253 1.00 69.12 144 LYS A O 1
ATOM 1151 N N . LYS A 1 145 ? 0.590 4.494 -27.411 1.00 64.69 145 LYS A N 1
ATOM 1152 C CA . LYS A 1 145 ? -0.667 4.604 -28.163 1.00 64.69 145 LYS A CA 1
ATOM 1153 C C . LYS A 1 145 ? -1.837 3.882 -27.481 1.00 64.69 145 LYS A C 1
ATOM 1155 O O . LYS A 1 145 ? -2.965 4.023 -27.948 1.00 64.69 145 LYS A O 1
ATOM 1160 N N . TYR A 1 146 ? -1.548 3.135 -26.420 1.00 45.44 146 TYR A N 1
ATOM 1161 C CA . TYR A 1 146 ? -2.493 2.465 -25.532 1.00 45.44 146 TYR A CA 1
ATOM 1162 C C . TYR A 1 146 ? -2.354 3.047 -24.124 1.00 45.44 146 TYR A C 1
ATOM 1164 O O . TYR A 1 146 ? -3.352 2.962 -23.381 1.00 45.44 146 TYR A O 1
#

Foldseek 3Di:
DLVVLVVVLVVDDDPVNVVSVVVSVVVVVVVVVVVVVVVVVVVVDDDDDDDCPPDDFDWDDELQFTKGFFADDFQDAQPQPRDTQDDGGSSWIAGPQQRHTHGPVCPNVDPHHSVRSSCVVPPDDDDDDDPDPVVVVVVVVVVVVD

Secondary structure (DSSP, 8-state):
-HHHHHHHHTT--THHHHHHHHHHHHHHHHHHHHHHHHHHHHHTS--------SS---EEEETTEEEEEE---TTPBPTTT-PBPPSSSS-EEEETTT--EEETTTGGG--S-HHHHHHHHHS-------SSHHHHHHHHHHHTT-

pLDDT: mean 82.71, std 14.19, range [39.28, 97.12]

Mean predicted aligned error: 15.54 Å

Radius of gyration: 27.01 Å; Cα contacts (8 Å, |Δi|>4): 128; chains: 1; bounding box: 67×24×70 Å

Nearest PDB structures (foldseek):
  7l92-assembly5_M  TM=9.591E-01  e=2.396E-04  Rattus norvegicus
  2enn-assembly1_A  TM=7.688E-01  e=1.616E-04  Homo sapiens
  3uey-assembly1_B  TM=8.484E-01  e=4.620E-04  Mus musculus
  4fkd-assembly1_A  TM=8.192E-01  e=4.051E-04  Mus musculus
  2yuu-assembly1_A  TM=6.701E-01  e=8.946E-05  Homo sapiens

Sequence (146 aa):
MVKGLETMISLLNGKQLEEASKQLEGSRKKMAQLKSEISMARKSSILQTEEIPEDPVKLYEFNNHLFSSKTFEQGTLCEHCNEVLYGIKDQGFECRDCKMVVHKSCYVLGDVSCEMYSAFKTGETYFVMMRTIEEKEKLMGVYKKY

InterPro domains:
  IPR002219 Protein kinase C-like, phorbol ester/diacylglycerol-binding domain [PF00130] (65-115)
  IPR002219 Protein kinase C-like, phorbol ester/diacylglycerol-binding domain [PS00479] (65-114)
  IPR002219 Protein kinase C-like, phorbol ester/diacylglycerol-binding domain [PS50081] (64-114)
  IPR002219 Protein kinase C-like, phorbol ester/diacylglycerol-binding domain [SM00109] (65-114)
  IPR020454 Diacylglycerol/phorbol-ester binding [PR00008] (62-76)
  IPR020454 Diacylglycerol/phorbol-ester binding [PR00008] (78-87)
  IPR020454 Diacylglycerol/phorbol-ester binding [PR00008] (91-102)
  IPR020454 Diacylglycerol/phorbol-ester binding [PR00008] (103-115)
  IPR046349 C1-like domain superfamily [SSF57889] (56-116)

Solvent-accessible surface area (backbone atoms only — not comparable to full-atom values): 8903 Å² total; per-residue (Å²): 115,69,70,61,54,55,64,52,48,78,76,47,63,70,74,60,29,57,53,53,48,54,52,50,52,53,51,49,52,51,52,54,50,53,51,51,52,52,57,54,61,56,70,75,54,94,74,81,93,66,83,79,60,96,60,82,78,67,71,45,80,44,57,81,29,51,24,32,78,39,67,70,67,91,80,44,55,13,76,79,82,70,44,63,52,60,76,89,62,58,28,22,29,36,22,74,82,66,61,52,40,24,32,76,80,44,56,86,65,55,91,60,38,35,68,59,48,39,44,68,76,72,46,85,85,80,86,81,84,64,94,46,71,66,57,47,52,52,54,53,53,57,60,75,74,111

Organism: Nosema bombycis (strain CQ1 / CVCC 102059) (NCBI:txid578461)